Protein AF-A0A434ADX1-F1 (afdb_monomer_lite)

Organism: NCBI:txid2487017

pLDDT: mean 81.23, std 11.93, range [51.41, 93.81]

Radius of gyration: 19.36 Å; chains: 1; bounding box: 45×15×51 Å

Foldseek 3Di:
DPPQPVVVLVVLVVVCPDPPDPDDVVVNVVSDDPVSVVVVVVVVVVVVVVVVVVVVVVVVVCVVVVVD

Secondary structure (DSSP, 8-state):
-----HHHHHHHHHHHT-TTS---HHHHHHH--HHHHHHHHHHHHHHHHHHHHHHHHHHHHHHHHTT-

InterPro domains:
  IPR025153 Ead/Ea22-like protein [PF13935] (26-68)

Sequence (68 aa):
MSEINSQALREAAEQAMHDDWGFDADLFHELVTPSIVLELLDERERNQQYIKRRDQENEDIALTVGKL

Structure (mmCIF, N/CA/C/O backbone):
data_AF-A0A434ADX1-F1
#
_entry.id   AF-A0A434ADX1-F1
#
loop_
_atom_site.group_PDB
_atom_site.id
_atom_site.type_symbol
_atom_site.label_atom_id
_atom_site.label_alt_id
_atom_site.label_comp_id
_atom_site.label_asym_id
_atom_site.label_entity_id
_atom_site.label_seq_id
_atom_site.pdbx_PDB_ins_code
_atom_site.Cartn_x
_atom_site.Cartn_y
_atom_site.Cartn_z
_atom_site.occupancy
_atom_site.B_iso_or_equiv
_atom_site.auth_seq_id
_atom_site.auth_comp_id
_atom_site.auth_asym_id
_atom_site.auth_atom_id
_atom_site.pdbx_PDB_model_num
ATOM 1 N N . MET A 1 1 ? -11.428 -3.844 -10.484 1.00 51.41 1 MET A N 1
ATOM 2 C CA . MET A 1 1 ? -10.161 -3.247 -10.028 1.00 51.41 1 MET A CA 1
ATOM 3 C C . MET A 1 1 ? -9.083 -4.166 -10.532 1.00 51.41 1 MET A C 1
ATOM 5 O O . MET A 1 1 ? -9.233 -5.367 -10.329 1.00 51.41 1 MET A O 1
ATOM 9 N N . SER A 1 2 ? -8.121 -3.643 -11.284 1.00 58.56 2 SER A N 1
ATOM 10 C CA . SER A 1 2 ? -6.982 -4.445 -11.715 1.00 58.56 2 SER A CA 1
ATOM 11 C C . SER A 1 2 ? -6.240 -4.887 -10.461 1.00 58.56 2 SER A C 1
ATOM 13 O O . SER A 1 2 ? -5.981 -4.080 -9.573 1.00 58.56 2 SER A O 1
ATOM 15 N N . GLU A 1 3 ? -6.000 -6.184 -10.329 1.00 71.56 3 GLU A N 1
ATOM 16 C CA . GLU A 1 3 ? -5.223 -6.709 -9.214 1.00 71.56 3 GLU A CA 1
ATOM 17 C C . GLU A 1 3 ? -3.764 -6.340 -9.492 1.00 71.56 3 GLU A C 1
ATOM 19 O O . GLU A 1 3 ? -3.115 -6.941 -10.350 1.00 71.56 3 GLU A O 1
ATOM 24 N N . ILE A 1 4 ? -3.280 -5.268 -8.861 1.00 80.38 4 ILE A N 1
ATOM 25 C CA . ILE A 1 4 ? -1.871 -4.894 -8.961 1.00 80.38 4 ILE A CA 1
ATOM 26 C C . ILE A 1 4 ? -1.057 -6.046 -8.375 1.00 80.38 4 ILE A C 1
ATOM 28 O O . ILE A 1 4 ? -1.289 -6.469 -7.242 1.00 80.38 4 ILE A O 1
ATOM 32 N N . ASN A 1 5 ? -0.064 -6.534 -9.117 1.00 86.69 5 ASN A N 1
ATOM 33 C CA . ASN A 1 5 ? 0.876 -7.504 -8.574 1.00 86.69 5 ASN A CA 1
ATOM 34 C C . ASN A 1 5 ? 1.933 -6.789 -7.717 1.00 86.69 5 ASN A C 1
ATOM 36 O O . ASN A 1 5 ? 3.054 -6.526 -8.155 1.00 86.69 5 ASN A O 1
ATOM 40 N N . SER A 1 6 ? 1.559 -6.463 -6.479 1.00 83.19 6 SER A N 1
ATOM 41 C CA . SER A 1 6 ? 2.420 -5.766 -5.516 1.00 83.19 6 SER A CA 1
ATOM 42 C C . SER A 1 6 ? 3.692 -6.553 -5.179 1.00 83.19 6 SER A C 1
ATOM 44 O O . SER A 1 6 ? 4.713 -5.950 -4.853 1.00 83.19 6 SER A O 1
ATOM 46 N N . GLN A 1 7 ? 3.657 -7.886 -5.295 1.00 85.38 7 GLN A N 1
ATOM 47 C CA . GLN A 1 7 ? 4.825 -8.740 -5.074 1.00 85.38 7 GLN A CA 1
ATOM 48 C C . GLN A 1 7 ? 5.854 -8.578 -6.200 1.00 85.38 7 GLN A C 1
ATOM 50 O O . GLN A 1 7 ? 7.017 -8.312 -5.912 1.00 85.38 7 GLN A O 1
ATOM 55 N N . ALA A 1 8 ? 5.422 -8.636 -7.462 1.00 85.56 8 ALA A N 1
ATOM 56 C CA . ALA A 1 8 ? 6.303 -8.442 -8.614 1.00 85.56 8 ALA A CA 1
ATOM 57 C C . ALA A 1 8 ? 6.927 -7.035 -8.633 1.00 85.56 8 ALA A C 1
ATOM 59 O O . ALA A 1 8 ? 8.109 -6.881 -8.932 1.00 85.56 8 ALA A O 1
ATOM 60 N N . LEU A 1 9 ? 6.156 -6.006 -8.258 1.00 85.12 9 LEU A N 1
ATOM 61 C CA . LEU A 1 9 ? 6.664 -4.634 -8.138 1.00 85.12 9 LEU A CA 1
ATOM 62 C C . LEU A 1 9 ? 7.700 -4.495 -7.021 1.00 85.12 9 LEU A C 1
ATOM 64 O O . LEU A 1 9 ? 8.678 -3.767 -7.177 1.00 85.12 9 LEU A O 1
ATOM 68 N N . ARG A 1 10 ? 7.504 -5.200 -5.903 1.00 86.06 10 ARG A N 1
ATOM 69 C CA . ARG A 1 10 ? 8.459 -5.219 -4.796 1.00 86.06 10 ARG A CA 1
ATOM 70 C C . ARG A 1 10 ? 9.757 -5.923 -5.180 1.00 86.06 10 ARG A C 1
ATOM 72 O O . ARG A 1 10 ? 10.819 -5.384 -4.901 1.00 86.06 10 ARG A O 1
ATOM 79 N N . GLU A 1 11 ? 9.680 -7.081 -5.829 1.00 85.56 11 GLU A N 1
ATOM 80 C CA . GLU A 1 11 ? 10.864 -7.807 -6.305 1.00 85.56 11 GLU A CA 1
ATOM 81 C C . GLU A 1 11 ? 11.648 -6.974 -7.326 1.00 85.56 11 GLU A C 1
ATOM 83 O O . GLU A 1 11 ? 12.869 -6.871 -7.224 1.00 85.56 11 GLU A O 1
ATOM 88 N N . ALA A 1 12 ? 10.953 -6.310 -8.256 1.00 82.88 12 ALA A N 1
ATOM 89 C CA . ALA A 1 12 ? 11.576 -5.395 -9.208 1.00 82.88 12 ALA A CA 1
ATOM 90 C C . ALA A 1 12 ? 12.231 -4.186 -8.513 1.00 82.88 12 ALA A C 1
ATOM 92 O O . ALA A 1 12 ? 13.332 -3.791 -8.891 1.00 82.88 12 ALA A O 1
ATOM 93 N N . ALA A 1 13 ? 11.595 -3.621 -7.478 1.00 82.56 13 ALA A N 1
ATOM 94 C CA . ALA A 1 13 ? 12.173 -2.537 -6.682 1.00 82.56 13 ALA A CA 1
ATOM 95 C C . ALA A 1 13 ? 13.432 -2.987 -5.926 1.00 82.56 13 ALA A C 1
ATOM 97 O O . ALA A 1 13 ? 14.449 -2.302 -5.963 1.00 82.56 13 ALA A O 1
ATOM 98 N N . GLU A 1 14 ? 13.374 -4.139 -5.250 1.00 82.88 14 GLU A N 1
ATOM 99 C CA . GLU A 1 14 ? 14.499 -4.703 -4.495 1.00 82.88 14 GLU A CA 1
ATOM 100 C C . GLU A 1 14 ? 15.687 -5.000 -5.422 1.00 82.88 14 GLU A C 1
ATOM 102 O O . GLU A 1 14 ? 16.823 -4.672 -5.084 1.00 82.88 14 GLU A O 1
ATOM 107 N N . GLN A 1 15 ? 15.431 -5.531 -6.622 1.00 76.25 15 GLN A N 1
ATOM 108 C CA . GLN A 1 15 ? 16.466 -5.753 -7.636 1.00 76.25 15 GLN A CA 1
ATOM 109 C C . GLN A 1 15 ? 17.058 -4.441 -8.170 1.00 76.25 15 GLN A C 1
ATOM 111 O O . GLN A 1 15 ? 18.276 -4.341 -8.285 1.00 76.25 15 GLN A O 1
ATOM 116 N N . ALA A 1 16 ? 16.237 -3.417 -8.429 1.00 75.31 16 ALA A N 1
ATOM 117 C CA . ALA A 1 16 ? 16.705 -2.111 -8.905 1.00 75.31 16 ALA A CA 1
ATOM 118 C C . ALA A 1 16 ? 17.556 -1.340 -7.873 1.00 75.31 16 ALA A C 1
ATOM 120 O O . ALA A 1 16 ? 18.326 -0.463 -8.254 1.00 75.31 16 ALA A O 1
ATOM 121 N N . MET A 1 17 ? 17.426 -1.640 -6.574 1.00 73.88 17 MET A N 1
ATOM 122 C CA . MET A 1 17 ? 18.233 -1.026 -5.506 1.00 73.88 17 MET A CA 1
ATOM 123 C C . MET A 1 17 ? 19.616 -1.674 -5.323 1.00 73.88 17 MET A C 1
ATOM 125 O O . MET A 1 17 ? 20.460 -1.110 -4.625 1.00 73.88 17 MET A O 1
ATOM 129 N N . HIS A 1 18 ? 19.861 -2.853 -5.902 1.00 68.81 18 HIS A N 1
ATOM 130 C CA . HIS A 1 18 ? 21.152 -3.530 -5.819 1.00 68.81 18 HIS A CA 1
ATOM 131 C C . HIS A 1 18 ? 22.074 -3.083 -6.971 1.00 68.81 18 HIS A C 1
ATOM 133 O O . HIS A 1 18 ? 21.993 -3.603 -8.078 1.00 68.81 18 HIS A O 1
ATOM 139 N N . ASP A 1 19 ? 23.009 -2.172 -6.677 1.00 57.03 19 ASP A N 1
ATOM 140 C CA . ASP A 1 19 ? 24.018 -1.610 -7.607 1.00 57.03 19 ASP A CA 1
ATOM 141 C C . ASP A 1 19 ? 25.003 -2.635 -8.234 1.00 57.03 19 ASP A C 1
ATOM 143 O O . ASP A 1 19 ? 25.914 -2.248 -8.965 1.00 57.03 19 ASP A O 1
ATOM 147 N N . ASP A 1 20 ? 24.872 -3.938 -7.960 1.00 61.91 20 ASP A N 1
ATOM 148 C CA . ASP A 1 20 ? 25.935 -4.926 -8.220 1.00 61.91 20 ASP A CA 1
ATOM 149 C C . ASP A 1 20 ? 25.68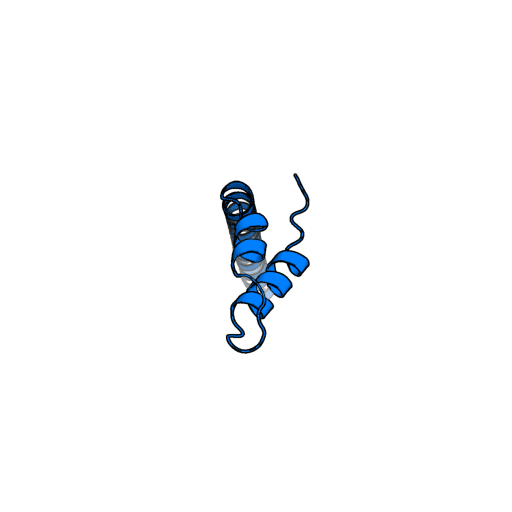8 -5.879 -9.402 1.00 61.91 20 ASP A C 1
ATOM 151 O O . ASP A 1 20 ? 26.542 -6.710 -9.700 1.00 61.91 20 ASP A O 1
ATOM 155 N N . TRP A 1 21 ? 24.566 -5.808 -10.128 1.00 54.81 21 TRP A N 1
ATOM 156 C CA . TRP A 1 21 ? 24.341 -6.816 -11.177 1.00 54.81 21 TRP A CA 1
ATOM 157 C C . TRP A 1 21 ? 23.503 -6.368 -12.365 1.00 54.81 21 TRP A C 1
ATOM 159 O O . TRP A 1 21 ? 22.474 -6.973 -12.635 1.00 54.81 21 TRP A O 1
ATOM 169 N N . GLY A 1 22 ? 23.974 -5.365 -13.116 1.00 57.19 22 GLY A N 1
ATOM 170 C CA . GLY A 1 22 ? 23.628 -5.167 -14.537 1.00 57.19 22 GLY A CA 1
ATOM 171 C C . GLY A 1 22 ? 22.153 -5.361 -14.912 1.00 57.19 22 GLY A C 1
ATOM 172 O O . GLY A 1 22 ? 21.873 -5.905 -15.977 1.00 57.19 22 GLY A O 1
ATOM 173 N N . PHE A 1 23 ? 21.240 -4.986 -14.016 1.00 55.69 23 PHE A N 1
ATOM 174 C CA . PHE A 1 23 ? 19.808 -5.117 -14.200 1.00 55.69 23 PHE A CA 1
ATOM 175 C C . PHE A 1 23 ? 19.265 -3.715 -14.400 1.00 55.69 23 PHE A C 1
ATOM 177 O O . PHE A 1 23 ? 19.472 -2.828 -13.569 1.00 55.69 23 PHE A O 1
ATOM 184 N N . ASP A 1 24 ? 18.649 -3.506 -15.555 1.00 61.12 24 ASP A N 1
ATOM 185 C CA . ASP A 1 24 ? 18.300 -2.181 -16.022 1.00 61.12 24 ASP A CA 1
ATOM 186 C C . ASP A 1 24 ? 17.205 -1.598 -15.124 1.00 61.12 24 ASP A C 1
ATOM 188 O O . ASP A 1 24 ? 16.089 -2.121 -15.044 1.00 61.12 24 ASP A O 1
ATOM 192 N N . ALA A 1 25 ? 17.492 -0.458 -14.492 1.00 62.81 25 ALA A N 1
ATOM 193 C CA . ALA A 1 25 ? 16.487 0.410 -13.875 1.00 62.81 25 ALA A CA 1
ATOM 194 C C . ALA A 1 25 ? 15.302 0.712 -14.826 1.00 62.81 25 ALA A C 1
ATOM 196 O O . ALA A 1 25 ? 14.236 1.145 -14.378 1.00 62.81 25 ALA A O 1
ATOM 197 N N . ASP A 1 26 ? 15.483 0.449 -16.121 1.00 69.75 26 ASP A N 1
ATOM 198 C CA . ASP A 1 26 ? 14.493 0.498 -17.187 1.00 69.75 26 ASP A CA 1
ATOM 199 C C . ASP A 1 26 ? 13.335 -0.494 -16.979 1.00 69.75 26 ASP A C 1
ATOM 201 O O . ASP A 1 26 ? 12.186 -0.109 -17.190 1.00 69.75 26 ASP A O 1
ATOM 205 N N . LEU A 1 27 ? 13.573 -1.721 -16.484 1.00 74.19 27 LEU A N 1
ATOM 206 C CA . LEU A 1 27 ? 12.483 -2.682 -16.235 1.00 74.19 27 LEU A CA 1
ATOM 207 C C . LEU A 1 27 ? 11.582 -2.213 -15.087 1.00 74.19 27 LEU A C 1
ATOM 209 O O . LEU A 1 27 ? 10.357 -2.314 -15.156 1.00 74.19 27 LEU A O 1
ATOM 213 N N . PHE A 1 28 ? 12.180 -1.663 -14.030 1.00 75.88 28 PHE A N 1
ATOM 214 C CA . PHE A 1 28 ? 11.415 -1.076 -12.935 1.00 75.88 28 PHE A CA 1
ATOM 215 C C . PHE A 1 28 ? 10.622 0.154 -13.404 1.00 75.88 28 PHE A C 1
ATOM 217 O O . PHE A 1 28 ? 9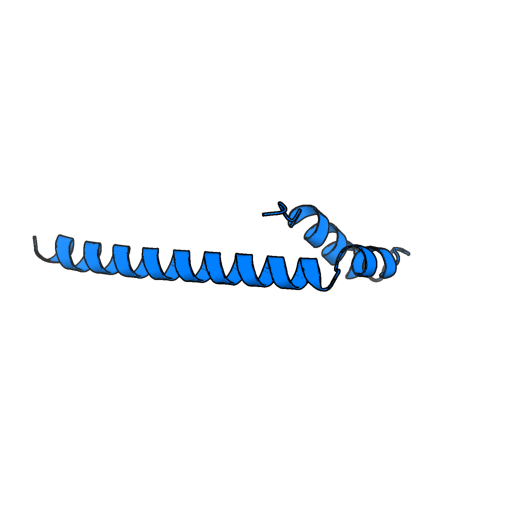.453 0.287 -13.051 1.00 75.88 28 PHE A O 1
AT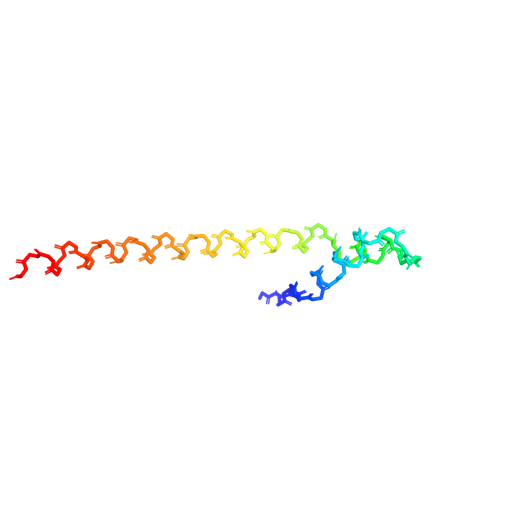OM 224 N N . HIS A 1 29 ? 11.203 1.013 -14.250 1.00 74.75 29 HIS A N 1
ATOM 225 C CA . HIS A 1 29 ? 10.483 2.143 -14.854 1.00 74.75 29 HIS A CA 1
ATOM 226 C C . HIS A 1 29 ? 9.332 1.708 -15.773 1.00 74.75 29 HIS A C 1
ATOM 228 O O . HIS A 1 29 ? 8.303 2.382 -15.805 1.00 74.75 29 HIS A O 1
ATOM 234 N N . GLU A 1 30 ? 9.474 0.599 -16.501 1.00 80.06 30 GLU A N 1
ATOM 235 C CA . GLU A 1 30 ? 8.410 0.059 -17.355 1.00 80.06 30 GLU A CA 1
ATOM 236 C C . GLU A 1 30 ? 7.248 -0.507 -16.525 1.00 80.06 30 GLU A C 1
ATOM 238 O O . GLU A 1 30 ? 6.078 -0.287 -16.845 1.00 80.06 30 GLU A O 1
ATOM 243 N N . LEU A 1 31 ? 7.561 -1.188 -15.420 1.00 79.75 31 LEU A N 1
ATOM 244 C CA . LEU A 1 31 ? 6.561 -1.750 -14.514 1.00 79.75 31 LEU A CA 1
ATOM 245 C C . LEU A 1 31 ? 5.867 -0.669 -13.670 1.00 79.75 31 LEU A C 1
ATOM 247 O O . LEU A 1 31 ? 4.662 -0.747 -13.431 1.00 79.75 31 LEU A O 1
ATOM 251 N N . VAL A 1 32 ? 6.591 0.364 -13.233 1.00 83.81 32 VAL A N 1
ATOM 252 C CA . VAL A 1 32 ? 6.064 1.438 -12.375 1.00 83.81 32 VAL A CA 1
ATOM 253 C C . VAL A 1 32 ? 5.538 2.596 -13.221 1.00 83.81 32 VAL A C 1
ATOM 255 O O . VAL A 1 32 ? 6.073 3.705 -13.247 1.00 83.81 32 VAL A O 1
ATOM 258 N N . THR A 1 33 ? 4.426 2.345 -13.908 1.00 86.50 33 THR A N 1
ATOM 259 C CA . THR A 1 33 ? 3.699 3.408 -14.613 1.00 86.50 33 THR A CA 1
ATOM 260 C C . THR A 1 33 ? 2.959 4.327 -13.628 1.00 86.50 33 THR A C 1
ATOM 262 O O . THR A 1 33 ? 2.559 3.882 -12.546 1.00 86.50 33 THR A O 1
ATOM 265 N N . PRO A 1 34 ? 2.683 5.598 -13.990 1.00 87.25 34 PRO A N 1
ATOM 266 C CA . PRO A 1 34 ? 1.910 6.507 -13.139 1.00 87.25 34 PRO A CA 1
ATOM 267 C C . PRO A 1 34 ? 0.552 5.939 -12.699 1.00 87.25 34 PRO A C 1
ATOM 269 O O . PRO A 1 34 ? 0.107 6.209 -11.587 1.00 87.25 34 PRO A O 1
ATOM 272 N N . SER A 1 35 ? -0.092 5.121 -13.537 1.00 89.00 35 SER A N 1
ATOM 273 C CA . SER A 1 35 ? -1.352 4.448 -13.202 1.00 89.00 35 SER A CA 1
ATOM 274 C C . SER A 1 35 ? -1.191 3.442 -12.062 1.00 89.00 35 SER A C 1
ATOM 276 O O . SER A 1 35 ? -1.989 3.468 -11.131 1.00 89.00 35 SER A O 1
ATOM 278 N N . ILE A 1 36 ? -0.130 2.628 -12.083 1.00 88.06 36 ILE A N 1
ATOM 279 C CA . ILE A 1 36 ? 0.161 1.677 -10.999 1.00 88.06 36 ILE A CA 1
ATOM 280 C C . ILE A 1 36 ? 0.468 2.414 -9.694 1.00 88.06 36 ILE A C 1
ATOM 282 O O . ILE A 1 36 ? 0.004 2.006 -8.631 1.00 88.06 36 ILE A O 1
ATOM 286 N N . VAL A 1 37 ? 1.197 3.531 -9.762 1.00 88.19 37 VAL A N 1
ATOM 287 C CA . VAL A 1 37 ? 1.472 4.355 -8.575 1.00 88.19 37 VAL A CA 1
ATOM 288 C C . VAL A 1 37 ? 0.176 4.896 -7.964 1.00 88.19 37 VAL A C 1
ATOM 290 O O . VAL A 1 37 ? 0.018 4.851 -6.746 1.00 88.19 37 VAL A O 1
ATOM 293 N N . LEU A 1 38 ? -0.767 5.372 -8.784 1.00 91.06 38 LEU A N 1
ATOM 294 C CA . LEU A 1 38 ? -2.066 5.852 -8.302 1.00 91.06 38 LEU A CA 1
ATOM 295 C C . LEU A 1 38 ? -2.905 4.726 -7.689 1.00 91.06 38 LEU A C 1
ATOM 297 O O . LEU A 1 38 ? -3.418 4.891 -6.586 1.00 91.06 38 LEU A O 1
ATOM 301 N N . GLU A 1 39 ? -2.990 3.564 -8.339 1.00 90.38 39 GLU A N 1
ATOM 302 C CA . GLU A 1 39 ? -3.754 2.436 -7.798 1.00 90.38 39 GLU A CA 1
ATOM 303 C C . GLU A 1 39 ? -3.163 1.920 -6.465 1.00 90.38 39 GLU A C 1
ATOM 305 O O . GLU A 1 39 ? -3.917 1.581 -5.548 1.00 90.38 39 GLU A O 1
ATOM 310 N N . LEU A 1 40 ? -1.830 1.932 -6.301 1.00 90.44 40 LEU A N 1
ATOM 311 C CA . LEU A 1 40 ? -1.168 1.612 -5.027 1.00 90.44 40 LEU A CA 1
ATOM 312 C C . LEU A 1 40 ? -1.469 2.649 -3.933 1.00 90.44 40 LEU A C 1
ATOM 314 O O . LEU A 1 40 ? -1.623 2.289 -2.762 1.00 90.44 40 LEU A O 1
ATOM 318 N N . LEU A 1 41 ? -1.565 3.936 -4.284 1.00 92.06 41 LEU A N 1
ATOM 319 C CA . LEU A 1 41 ? -1.963 4.988 -3.344 1.00 92.06 41 LEU A CA 1
ATOM 320 C C . LEU A 1 41 ? -3.422 4.821 -2.901 1.00 92.06 41 LEU A C 1
ATOM 322 O O . LEU A 1 41 ? -3.696 4.900 -1.702 1.00 92.06 41 LEU A O 1
ATOM 326 N N . ASP A 1 42 ? -4.325 4.504 -3.828 1.00 92.12 42 ASP A N 1
ATOM 327 C CA . ASP A 1 42 ? -5.736 4.239 -3.532 1.00 92.12 42 ASP A CA 1
ATOM 328 C C . ASP A 1 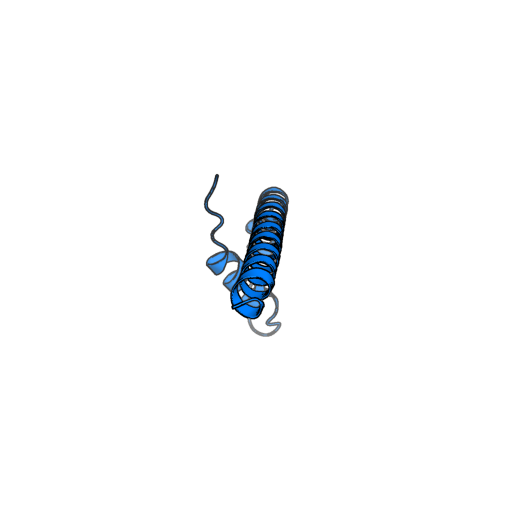42 ? -5.912 2.981 -2.665 1.00 92.12 42 ASP A C 1
ATOM 330 O O . ASP A 1 42 ? -6.752 2.931 -1.761 1.00 92.12 42 ASP A O 1
ATOM 334 N N . GLU A 1 43 ? -5.132 1.925 -2.911 1.00 90.44 43 GLU A N 1
ATOM 335 C CA . GLU A 1 43 ? -5.097 0.739 -2.049 1.00 90.44 43 GLU A CA 1
ATOM 336 C C . GLU A 1 43 ? -4.583 1.072 -0.643 1.00 90.44 43 GLU A C 1
ATOM 338 O O . GLU A 1 43 ? -5.203 0.695 0.358 1.00 90.44 43 GLU A O 1
ATOM 343 N N . ARG A 1 44 ? -3.493 1.839 -0.546 1.00 89.88 44 ARG A N 1
ATOM 344 C CA . ARG A 1 44 ? -2.948 2.286 0.739 1.00 89.88 44 ARG A CA 1
ATOM 345 C C . ARG A 1 44 ? -3.956 3.128 1.518 1.00 89.88 44 ARG A C 1
ATOM 347 O O . ARG A 1 44 ? -4.105 2.914 2.723 1.00 89.88 44 ARG A O 1
ATOM 354 N N . GLU A 1 45 ? -4.652 4.054 0.865 1.00 93.00 45 GLU A N 1
ATOM 355 C CA . GLU A 1 45 ? -5.667 4.892 1.507 1.00 93.00 45 GLU A CA 1
ATOM 356 C C . GLU A 1 45 ? -6.830 4.045 2.044 1.00 93.00 45 GLU A C 1
ATOM 358 O O . GLU A 1 45 ? -7.219 4.186 3.208 1.00 93.00 45 GLU A O 1
ATOM 363 N N . ARG A 1 46 ? -7.330 3.091 1.249 1.00 92.19 46 ARG A N 1
ATOM 364 C CA . ARG A 1 46 ? -8.376 2.151 1.686 1.00 92.19 46 ARG A CA 1
ATOM 365 C C . ARG A 1 46 ? -7.938 1.314 2.887 1.00 92.19 46 ARG A C 1
ATOM 367 O O . ARG A 1 46 ? -8.707 1.172 3.841 1.00 92.19 46 ARG A O 1
ATOM 374 N N . ASN A 1 47 ? -6.702 0.817 2.885 1.00 91.81 47 ASN A N 1
ATOM 375 C CA . ASN A 1 47 ? -6.146 0.056 4.004 1.00 91.81 47 ASN A CA 1
ATOM 376 C C . ASN A 1 47 ? -6.016 0.910 5.273 1.00 91.81 47 ASN A C 1
ATOM 378 O O . ASN A 1 47 ? -6.370 0.459 6.363 1.00 91.81 47 ASN A O 1
ATOM 382 N N . GLN A 1 48 ? -5.597 2.171 5.149 1.00 91.69 48 GLN A N 1
ATOM 383 C CA . GLN A 1 48 ? -5.556 3.096 6.285 1.00 91.69 48 GLN A CA 1
ATOM 384 C C . GLN A 1 48 ? -6.949 3.385 6.851 1.00 91.69 48 GLN A C 1
ATOM 386 O O . GLN A 1 48 ? -7.126 3.412 8.070 1.00 91.69 48 GLN A O 1
ATOM 391 N N . GLN A 1 49 ? -7.951 3.582 5.993 1.00 92.06 49 GLN A N 1
ATOM 392 C CA . GLN A 1 49 ? -9.332 3.767 6.439 1.00 92.06 49 GLN A CA 1
ATOM 393 C C . GLN A 1 49 ? -9.886 2.512 7.127 1.00 92.06 49 GLN A C 1
ATOM 395 O O . GLN A 1 49 ? -10.643 2.621 8.092 1.00 92.06 49 GLN A O 1
ATOM 400 N N . TYR A 1 50 ? -9.514 1.315 6.667 1.00 92.75 50 TYR A N 1
ATOM 401 C CA . TYR A 1 50 ? -9.889 0.064 7.326 1.00 92.75 50 TYR A CA 1
ATOM 402 C C . TYR A 1 50 ? -9.300 -0.040 8.739 1.00 92.75 50 TYR A C 1
ATOM 404 O O . TYR A 1 50 ? -10.043 -0.321 9.678 1.00 92.75 50 TYR A O 1
ATOM 412 N N . ILE A 1 51 ? -8.009 0.263 8.902 1.00 93.12 51 ILE A N 1
ATOM 413 C CA . ILE A 1 51 ? -7.345 0.270 10.215 1.00 93.12 51 ILE A CA 1
ATOM 414 C C . ILE A 1 51 ? -8.040 1.254 11.161 1.00 93.12 51 ILE A C 1
ATOM 416 O O . ILE A 1 51 ? -8.445 0.859 12.246 1.00 93.12 51 ILE A O 1
ATOM 420 N N . LYS A 1 52 ? -8.307 2.491 10.716 1.00 92.81 52 LYS A N 1
ATOM 421 C CA . LYS A 1 52 ? -9.016 3.493 11.534 1.00 92.81 52 LYS A CA 1
ATOM 422 C C . LYS A 1 52 ? -10.397 3.021 11.998 1.00 92.81 52 LYS A C 1
ATOM 424 O O . LYS A 1 52 ? -10.764 3.240 13.146 1.00 92.81 52 LYS A O 1
ATOM 429 N N . ARG A 1 53 ? -11.171 2.372 11.118 1.00 92.81 53 ARG A N 1
ATOM 430 C CA . ARG A 1 53 ? -12.489 1.819 11.483 1.00 92.81 53 ARG A CA 1
ATOM 431 C C . ARG A 1 53 ? -12.370 0.703 12.517 1.00 92.81 53 ARG A C 1
ATOM 433 O O . ARG A 1 53 ? -13.169 0.659 13.442 1.00 92.81 53 ARG A O 1
ATOM 440 N N . ARG A 1 54 ? -11.373 -0.171 12.369 1.00 93.81 54 ARG A N 1
ATOM 441 C CA . ARG A 1 54 ? -11.098 -1.260 13.314 1.00 93.81 54 ARG A CA 1
ATOM 442 C C . ARG A 1 54 ? -10.625 -0.740 14.666 1.00 93.81 54 ARG A C 1
ATOM 444 O O . ARG A 1 54 ? -11.065 -1.261 15.681 1.00 93.81 54 ARG A O 1
ATOM 451 N N . ASP A 1 55 ? -9.788 0.290 14.685 1.00 92.38 55 ASP A N 1
ATOM 452 C CA . ASP A 1 55 ? -9.356 0.935 15.925 1.00 92.38 55 ASP A CA 1
ATOM 453 C C . ASP A 1 55 ? -10.543 1.580 16.647 1.00 92.38 55 ASP A C 1
ATOM 455 O O . ASP A 1 55 ? -10.712 1.365 17.845 1.00 92.38 55 ASP A O 1
ATOM 459 N N . GLN A 1 56 ? -11.422 2.277 15.916 1.00 89.75 56 GLN A N 1
ATOM 460 C CA . GLN A 1 56 ? -12.627 2.872 16.499 1.00 89.75 56 GLN A CA 1
ATOM 461 C C . GLN A 1 56 ? -13.592 1.818 17.055 1.00 89.75 56 GLN A C 1
ATOM 463 O O . GLN A 1 56 ? -14.153 2.002 18.133 1.00 89.75 56 GLN A O 1
ATOM 468 N N . GLU A 1 57 ? -13.789 0.717 16.327 1.00 91.88 57 GLU A N 1
ATOM 469 C CA . GLU A 1 57 ? -14.612 -0.411 16.772 1.00 91.88 57 GLU A CA 1
ATOM 470 C C . GLU A 1 57 ? -14.013 -1.082 18.016 1.00 91.88 57 GLU A C 1
ATOM 472 O O . GLU A 1 57 ? -14.727 -1.365 18.973 1.00 91.88 57 GLU A O 1
ATOM 477 N N . ASN A 1 58 ? -12.695 -1.288 18.047 1.00 91.38 58 ASN A N 1
ATOM 478 C CA . ASN A 1 58 ? -12.009 -1.848 19.209 1.00 91.38 58 ASN A CA 1
ATOM 479 C C . ASN A 1 58 ? -12.112 -0.928 20.437 1.00 91.38 58 ASN A C 1
ATOM 481 O O . ASN A 1 58 ? -12.257 -1.425 21.553 1.00 91.38 58 ASN A O 1
ATOM 485 N N . GLU A 1 59 ? -12.053 0.393 20.249 1.00 90.06 59 GLU A N 1
ATOM 486 C CA . GLU A 1 59 ? -12.251 1.372 21.322 1.00 90.06 59 GLU A CA 1
ATOM 487 C C . GLU A 1 59 ? -13.687 1.326 21.866 1.00 90.06 59 GLU A C 1
ATOM 489 O O . GLU A 1 59 ? -13.879 1.261 23.080 1.00 90.06 59 GLU A O 1
ATOM 494 N N . ASP A 1 60 ? -14.697 1.275 20.993 1.0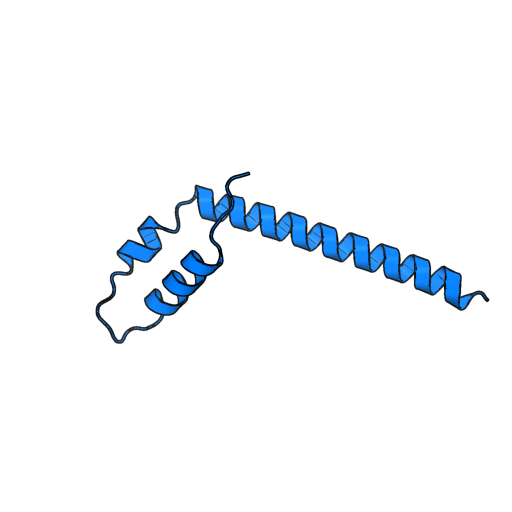0 90.62 60 ASP A N 1
ATOM 495 C CA . ASP A 1 60 ? -16.105 1.162 21.397 1.00 90.62 60 ASP A CA 1
ATOM 496 C C . ASP A 1 60 ? -16.386 -0.146 22.163 1.00 90.62 60 ASP A C 1
ATOM 498 O O . ASP A 1 60 ? -17.041 -0.145 23.214 1.00 90.62 60 ASP A O 1
ATOM 502 N N . ILE A 1 61 ? -15.795 -1.259 21.710 1.00 90.06 61 ILE A N 1
ATOM 503 C CA . ILE A 1 61 ? -15.839 -2.544 22.419 1.00 90.06 61 ILE A CA 1
ATOM 504 C C . ILE A 1 61 ? -15.165 -2.420 23.788 1.00 90.06 61 ILE A C 1
ATOM 506 O O . ILE A 1 61 ? -15.743 -2.852 24.785 1.00 90.06 61 ILE A O 1
ATOM 510 N N . ALA A 1 62 ? -13.977 -1.819 23.876 1.00 89.06 62 ALA A N 1
ATOM 511 C CA . ALA A 1 62 ? -13.274 -1.642 25.146 1.00 89.06 62 ALA A CA 1
ATOM 512 C C . ALA A 1 62 ? -14.082 -0.788 26.142 1.00 89.06 62 ALA A C 1
ATOM 514 O O . ALA A 1 62 ? -14.170 -1.131 27.323 1.00 89.06 62 ALA A O 1
ATOM 515 N N . LEU A 1 63 ? -14.730 0.280 25.666 1.00 87.69 63 LEU A N 1
ATOM 516 C CA . LEU A 1 63 ? -15.596 1.149 26.470 1.00 87.69 63 LEU A CA 1
ATOM 517 C C . LEU A 1 63 ? -16.880 0.454 26.940 1.00 87.69 63 LEU A C 1
ATOM 519 O O . LEU A 1 63 ? -17.412 0.802 27.997 1.00 87.69 63 LEU A O 1
ATOM 523 N N . THR A 1 64 ? -17.384 -0.505 26.166 1.00 84.44 64 THR A N 1
ATOM 524 C CA . THR A 1 64 ? -18.588 -1.275 26.500 1.00 84.44 64 THR A CA 1
ATOM 525 C C . THR A 1 64 ? -18.272 -2.439 27.441 1.00 84.44 64 THR A C 1
ATOM 527 O O . THR A 1 64 ? -18.990 -2.650 28.416 1.00 84.44 64 THR A O 1
ATOM 530 N N . VAL A 1 65 ? -17.170 -3.158 27.208 1.00 79.94 65 VAL A N 1
ATOM 531 C CA . VAL A 1 65 ? -16.732 -4.295 28.037 1.00 79.94 65 VAL A CA 1
ATOM 532 C C . VAL A 1 65 ? -16.195 -3.834 29.395 1.00 79.94 65 VAL A C 1
ATOM 534 O O . VAL A 1 65 ? -16.460 -4.489 30.394 1.00 79.94 65 VAL A O 1
ATOM 537 N N . GLY A 1 66 ? -15.506 -2.690 29.474 1.00 71.69 66 GLY A N 1
ATOM 538 C CA . GLY A 1 66 ? -14.987 -2.146 30.738 1.00 71.69 66 GLY A CA 1
ATOM 539 C C . GLY A 1 66 ? -16.046 -1.583 31.699 1.00 71.69 66 GLY A C 1
ATOM 540 O O . GLY A 1 66 ? -15.690 -1.115 32.779 1.00 71.69 66 GLY A O 1
ATOM 541 N N . LYS A 1 67 ? -17.329 -1.581 31.310 1.00 65.25 67 LYS A N 1
ATOM 542 C CA . LYS A 1 67 ? -18.461 -1.129 32.140 1.00 65.25 67 LYS A CA 1
ATOM 543 C C . LYS A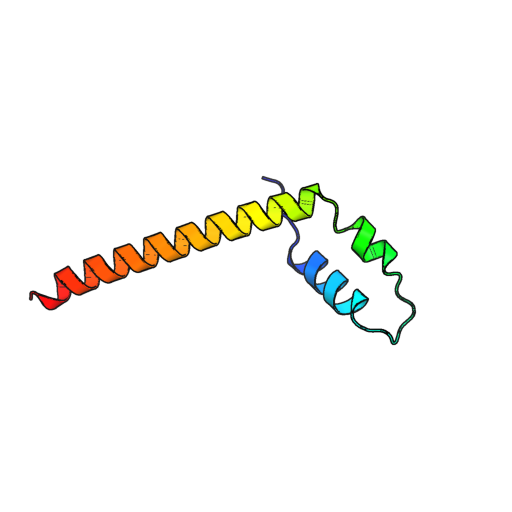 1 67 ? -19.236 -2.271 32.816 1.00 65.25 67 LYS A C 1
ATOM 545 O O . LYS A 1 67 ? -20.170 -1.973 33.561 1.00 65.25 67 LYS A O 1
ATOM 550 N N . LEU A 1 68 ? -18.883 -3.531 32.546 1.00 56.94 68 LEU A N 1
ATOM 551 C CA . LEU A 1 68 ? -19.412 -4.731 33.213 1.00 56.94 68 LEU A CA 1
ATOM 552 C C . LEU A 1 68 ? -18.525 -5.128 34.397 1.00 56.94 68 LEU A C 1
ATOM 554 O O . LEU A 1 68 ? -19.099 -5.597 35.404 1.00 56.94 68 LEU A O 1
#